Protein AF-A0A2T7KVA7-F1 (afdb_monomer)

Solvent-accessible surface area (backbone atoms only — not comparable to full-atom values): 9004 Å² total; per-residue (Å²): 133,84,82,47,71,67,62,47,52,51,51,52,47,61,56,34,68,93,56,46,42,35,33,40,52,39,68,45,81,45,95,60,53,64,63,38,48,49,42,47,51,67,65,51,80,27,93,87,67,67,83,56,50,53,76,62,74,80,45,69,51,66,81,73,37,93,58,34,83,56,56,93,68,59,63,70,63,55,59,75,44,59,76,92,73,58,70,69,44,50,52,34,43,56,52,56,57,71,45,81,95,64,94,53,91,66,42,79,64,87,82,50,90,80,70,86,74,51,58,90,44,83,50,47,66,38,49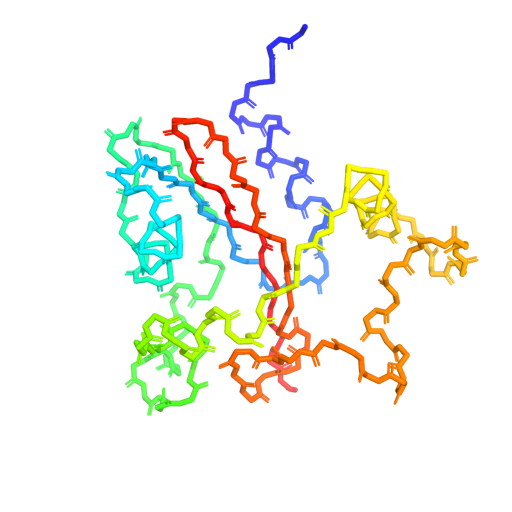,69,50,77,50,76,60,91,58,32,37,36,39,43,33,35,42,37,85,131

Structure (mmCIF, N/CA/C/O backbone):
data_AF-A0A2T7KVA7-F1
#
_entry.id   AF-A0A2T7KVA7-F1
#
loop_
_atom_site.group_PDB
_atom_site.id
_atom_site.type_symbol
_atom_site.label_atom_id
_atom_site.label_alt_id
_atom_site.label_comp_id
_atom_site.label_asym_id
_atom_site.label_entity_id
_atom_site.label_seq_id
_atom_site.pdbx_PDB_ins_code
_atom_site.Cartn_x
_atom_site.Cartn_y
_atom_site.Cartn_z
_atom_site.occupancy
_atom_site.B_iso_or_equiv
_atom_site.auth_seq_id
_atom_site.auth_comp_id
_atom_site.auth_asym_id
_atom_site.auth_atom_id
_atom_site.pdbx_PDB_model_num
ATOM 1 N N . MET A 1 1 ? -11.900 12.978 18.484 1.00 41.81 1 MET A N 1
ATOM 2 C CA . MET A 1 1 ? -11.267 13.951 17.571 1.00 41.81 1 MET A CA 1
ATOM 3 C C . MET A 1 1 ? -11.320 13.351 16.181 1.00 41.81 1 MET A C 1
ATOM 5 O O . MET A 1 1 ? -10.892 12.214 16.043 1.00 41.81 1 MET A O 1
ATOM 9 N N . SER A 1 2 ? -11.920 14.029 15.202 1.00 49.94 2 SER A N 1
ATOM 10 C CA . SER A 1 2 ? -11.817 13.603 13.802 1.00 49.94 2 SER A CA 1
ATOM 11 C C . SER A 1 2 ? -10.491 14.114 13.259 1.00 49.94 2 SER A C 1
ATOM 13 O O . SER A 1 2 ? -10.251 15.318 13.300 1.00 49.94 2 SER A O 1
ATOM 15 N N . VAL A 1 3 ? -9.635 13.214 12.793 1.00 61.88 3 VAL A N 1
ATOM 16 C CA . VAL A 1 3 ? -8.451 13.595 12.023 1.00 61.88 3 VAL A CA 1
ATOM 17 C C . VAL A 1 3 ? -8.947 14.032 10.643 1.00 61.88 3 VAL A C 1
ATOM 19 O O . VAL A 1 3 ? -9.667 13.274 9.994 1.00 61.88 3 VAL A O 1
ATOM 22 N N . ASP A 1 4 ? -8.654 15.264 10.229 1.00 73.94 4 ASP A N 1
ATOM 23 C CA . ASP A 1 4 ? -8.922 15.714 8.861 1.00 73.94 4 ASP A CA 1
ATOM 24 C C . ASP A 1 4 ? -7.795 15.272 7.915 1.00 73.94 4 ASP A C 1
ATOM 26 O O . ASP A 1 4 ? -6.683 14.974 8.352 1.00 73.94 4 ASP A O 1
ATOM 30 N N . GLN A 1 5 ? -8.082 15.232 6.613 1.00 65.38 5 GLN A N 1
ATOM 31 C CA . GLN A 1 5 ? -7.147 14.747 5.594 1.00 65.38 5 GLN A CA 1
ATOM 32 C C . GLN A 1 5 ? -5.799 15.483 5.619 1.00 65.38 5 GLN A C 1
ATOM 34 O O . GLN A 1 5 ? -4.761 14.846 5.485 1.00 65.38 5 GLN A O 1
ATOM 39 N N . THR A 1 6 ? -5.795 16.798 5.852 1.00 71.19 6 THR A N 1
ATOM 40 C CA . THR A 1 6 ? -4.555 17.590 5.871 1.00 71.19 6 THR A CA 1
ATOM 41 C C . THR A 1 6 ? -3.690 17.209 7.066 1.00 71.19 6 THR A C 1
ATOM 43 O O . THR A 1 6 ? -2.487 17.005 6.923 1.00 71.19 6 THR A O 1
ATOM 46 N N . SER A 1 7 ? -4.306 17.082 8.245 1.00 68.69 7 SER A N 1
ATOM 47 C CA . SER A 1 7 ? -3.609 16.657 9.465 1.00 68.69 7 SER A CA 1
ATOM 48 C C . SER A 1 7 ? -3.077 15.226 9.352 1.00 68.69 7 SER A C 1
ATOM 50 O O . SER A 1 7 ? -1.987 14.933 9.839 1.00 68.69 7 SER A O 1
ATOM 52 N N . TRP A 1 8 ? -3.824 14.343 8.687 1.00 69.88 8 TRP A N 1
ATOM 53 C CA . TRP A 1 8 ? -3.401 12.975 8.402 1.00 69.88 8 TRP A CA 1
ATOM 54 C C . TRP A 1 8 ? -2.205 12.923 7.446 1.00 69.88 8 TRP A C 1
ATOM 56 O O . TRP A 1 8 ? -1.185 12.330 7.782 1.00 69.88 8 TRP A O 1
ATOM 66 N N . GLU A 1 9 ? -2.295 13.587 6.292 1.00 68.00 9 GLU A N 1
ATOM 67 C CA . GLU A 1 9 ? -1.207 13.639 5.308 1.00 68.00 9 GLU A CA 1
ATOM 68 C C . GLU A 1 9 ? 0.060 14.265 5.900 1.00 68.00 9 GLU A C 1
ATOM 70 O O . GLU A 1 9 ? 1.160 13.784 5.645 1.00 68.00 9 GLU A O 1
ATOM 75 N N . ALA A 1 10 ? -0.075 15.311 6.723 1.00 70.19 10 ALA A N 1
ATOM 76 C CA . ALA A 1 10 ? 1.058 15.921 7.414 1.00 70.19 10 ALA A CA 1
ATOM 77 C C . ALA A 1 10 ? 1.718 14.952 8.408 1.00 70.19 10 ALA A C 1
ATOM 79 O O . ALA A 1 10 ? 2.944 14.879 8.458 1.00 70.19 10 ALA A O 1
ATOM 80 N N . ALA A 1 11 ? 0.925 14.183 9.160 1.00 70.06 11 ALA A N 1
ATOM 81 C CA . ALA A 1 11 ? 1.444 13.179 10.084 1.00 70.06 11 ALA A CA 1
ATOM 82 C C . ALA A 1 11 ? 2.147 12.027 9.349 1.00 70.06 11 ALA A C 1
ATOM 84 O O . ALA A 1 11 ? 3.222 11.609 9.768 1.00 70.06 11 ALA A O 1
ATOM 85 N N . VAL A 1 12 ? 1.579 11.548 8.235 1.00 67.62 12 VAL A N 1
ATOM 86 C CA . VAL A 1 12 ? 2.222 10.525 7.398 1.00 67.62 12 VAL A CA 1
ATOM 87 C C . VAL A 1 12 ? 3.512 11.074 6.794 1.00 67.62 12 VAL A C 1
ATOM 89 O O . VAL A 1 12 ? 4.543 10.431 6.910 1.00 67.62 12 VAL A O 1
ATOM 92 N N . ARG A 1 13 ? 3.521 12.284 6.229 1.00 67.69 13 ARG A N 1
ATOM 93 C CA . ARG A 1 13 ? 4.764 12.874 5.705 1.00 67.69 13 ARG A CA 1
ATOM 94 C C . ARG A 1 13 ? 5.836 13.034 6.775 1.00 67.69 13 ARG A C 1
ATOM 96 O O . ARG A 1 13 ? 6.987 12.743 6.498 1.00 67.69 13 ARG A O 1
ATOM 103 N N . HIS A 1 14 ? 5.464 13.443 7.984 1.00 68.69 14 HIS A N 1
ATOM 104 C CA . HIS A 1 14 ? 6.415 13.558 9.086 1.00 68.69 14 HIS A CA 1
ATOM 105 C C . HIS A 1 14 ? 6.966 12.190 9.527 1.00 68.69 14 HIS A C 1
ATOM 107 O O . HIS A 1 14 ? 8.156 12.053 9.773 1.00 68.69 14 HIS A O 1
ATOM 113 N N . LEU A 1 15 ? 6.130 11.147 9.536 1.00 66.31 15 LEU A N 1
ATOM 114 C CA . LEU A 1 15 ? 6.554 9.770 9.821 1.00 66.31 15 LEU A CA 1
ATOM 115 C C . LEU A 1 15 ? 7.533 9.206 8.764 1.00 66.31 15 LEU A C 1
ATOM 117 O O . LEU A 1 15 ? 8.238 8.229 9.020 1.00 66.31 15 LEU A O 1
ATOM 121 N N . TYR A 1 16 ? 7.564 9.791 7.566 1.00 62.75 16 TYR A N 1
ATOM 122 C CA . TYR A 1 16 ? 8.366 9.346 6.425 1.00 62.75 16 TYR A CA 1
ATOM 123 C C . TYR A 1 16 ? 9.271 10.471 5.873 1.00 62.75 16 TYR A C 1
ATOM 125 O O . TYR A 1 16 ? 9.613 10.439 4.697 1.00 62.75 16 TYR A O 1
ATOM 133 N N . GLU A 1 17 ? 9.660 11.455 6.695 1.00 60.91 17 GLU A N 1
ATOM 134 C CA . GLU A 1 17 ? 10.304 12.710 6.249 1.00 60.91 17 GLU A CA 1
ATOM 135 C C . GLU A 1 17 ? 11.622 12.501 5.470 1.00 60.91 17 GLU A C 1
ATOM 137 O O . GLU A 1 17 ? 11.896 13.249 4.534 1.00 60.91 17 GLU A O 1
ATOM 142 N N . ASP A 1 18 ? 12.370 11.435 5.780 1.00 60.00 18 ASP A N 1
ATOM 143 C CA . ASP A 1 18 ? 13.627 11.045 5.112 1.00 60.00 18 ASP A CA 1
ATOM 144 C C . ASP A 1 18 ? 13.485 9.808 4.192 1.00 60.00 18 ASP A C 1
ATOM 146 O O . ASP A 1 18 ? 14.472 9.182 3.806 1.00 60.00 18 ASP A O 1
ATOM 150 N N . ALA A 1 19 ? 12.251 9.422 3.858 1.00 66.50 19 ALA A N 1
ATOM 151 C CA . ALA A 1 19 ? 11.913 8.196 3.138 1.00 66.50 19 ALA A CA 1
ATOM 152 C C . ALA A 1 19 ? 11.250 8.484 1.773 1.00 66.50 19 ALA A C 1
ATOM 154 O O . ALA A 1 19 ? 10.902 9.620 1.461 1.00 66.50 19 ALA A O 1
ATOM 155 N N . TYR A 1 20 ? 11.044 7.446 0.955 1.00 71.94 20 TYR A N 1
ATOM 156 C CA . TYR A 1 20 ? 10.241 7.504 -0.278 1.00 71.94 20 TYR A CA 1
ATOM 157 C C . TYR A 1 20 ? 8.892 6.813 -0.010 1.00 71.94 20 TYR A C 1
ATOM 159 O O . TYR A 1 20 ? 8.730 5.617 -0.285 1.00 71.94 20 TYR A O 1
ATOM 167 N N . PRO A 1 21 ? 7.921 7.517 0.601 1.00 78.88 21 PRO A N 1
ATOM 168 C CA . PRO A 1 21 ? 6.686 6.898 1.038 1.00 78.88 21 PRO A CA 1
ATOM 169 C C . PRO A 1 21 ? 5.773 6.536 -0.130 1.00 78.88 21 PRO A C 1
ATOM 171 O O . PRO A 1 21 ? 5.570 7.291 -1.087 1.00 78.88 21 PRO A O 1
ATOM 174 N N . TYR A 1 22 ? 5.135 5.388 0.038 1.00 85.06 22 TYR A N 1
ATOM 175 C CA . TYR A 1 22 ? 3.903 5.039 -0.636 1.00 85.06 22 TYR A CA 1
ATOM 176 C C . TYR A 1 22 ? 2.832 4.753 0.412 1.00 85.06 22 TYR A C 1
ATOM 178 O O . TYR A 1 22 ? 2.960 3.800 1.189 1.00 85.06 22 TYR A O 1
ATOM 186 N N . ASP A 1 23 ? 1.759 5.541 0.416 1.00 86.06 23 ASP A N 1
ATOM 187 C CA . ASP A 1 23 ? 0.549 5.203 1.150 1.00 86.06 23 ASP A CA 1
ATOM 188 C C . ASP A 1 23 ? -0.674 5.172 0.246 1.00 86.06 23 ASP A C 1
ATOM 190 O O . ASP A 1 23 ? -0.860 5.961 -0.679 1.00 86.06 23 ASP A O 1
ATOM 194 N N . ALA A 1 24 ? -1.527 4.197 0.520 1.00 89.25 24 ALA A N 1
ATOM 195 C CA . ALA A 1 24 ? -2.767 4.028 -0.201 1.00 89.25 24 ALA A CA 1
ATOM 196 C C . ALA A 1 24 ? -3.816 3.406 0.700 1.00 89.25 24 ALA A C 1
ATOM 198 O O . ALA A 1 24 ? -3.529 2.585 1.574 1.00 89.25 24 ALA A O 1
ATOM 199 N N . THR A 1 25 ? -5.061 3.778 0.443 1.00 89.50 25 THR A N 1
ATOM 200 C CA . THR A 1 25 ? -6.221 3.197 1.107 1.00 89.50 25 THR A CA 1
ATOM 201 C C . THR A 1 25 ? -7.212 2.701 0.070 1.00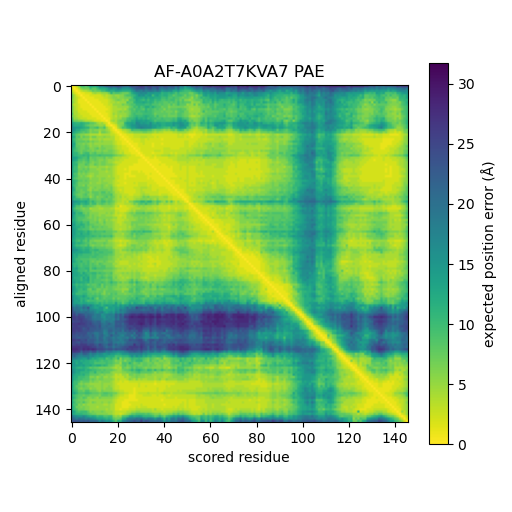 89.50 25 THR A C 1
ATOM 203 O O . THR A 1 25 ? -7.203 3.118 -1.090 1.00 89.50 25 THR A O 1
ATOM 206 N N . GLY A 1 26 ? -8.031 1.737 0.471 1.00 88.81 26 GLY A N 1
ATOM 207 C CA . GLY A 1 26 ? -9.044 1.178 -0.400 1.00 88.81 26 GLY A CA 1
ATOM 208 C C . GLY A 1 26 ? -10.084 0.364 0.362 1.00 88.81 26 GLY A C 1
ATOM 209 O O . GLY A 1 26 ? -9.891 0.002 1.526 1.00 88.81 26 GLY A O 1
ATOM 210 N N . PRO A 1 27 ? -11.218 0.063 -0.286 1.00 90.94 27 PRO A N 1
ATOM 211 C CA . PRO A 1 27 ? -12.275 -0.726 0.322 1.00 90.94 27 PRO A CA 1
ATOM 212 C C . PRO A 1 27 ? -11.836 -2.182 0.487 1.00 90.94 27 PRO A C 1
ATOM 214 O O . PRO A 1 27 ? -11.290 -2.783 -0.439 1.00 90.94 27 PRO A O 1
ATOM 217 N N . ARG A 1 28 ? -12.183 -2.788 1.623 1.00 90.69 28 ARG A N 1
ATOM 218 C CA . ARG A 1 28 ? -12.097 -4.236 1.805 1.00 90.69 28 ARG A CA 1
ATOM 219 C C . ARG A 1 28 ? -13.283 -4.891 1.109 1.00 90.69 28 ARG A C 1
ATOM 221 O O . ARG A 1 28 ? -14.427 -4.761 1.545 1.00 90.69 28 ARG A O 1
ATOM 228 N N . ARG A 1 29 ? -13.017 -5.580 0.003 1.00 90.12 29 ARG A N 1
ATOM 229 C CA . ARG A 1 29 ? -14.038 -6.264 -0.804 1.00 90.12 29 ARG A CA 1
ATOM 230 C C . ARG A 1 29 ? -13.959 -7.775 -0.670 1.00 90.12 29 ARG A C 1
ATOM 232 O O . ARG A 1 29 ? -14.918 -8.464 -1.016 1.00 90.12 29 ARG A O 1
ATOM 239 N N . HIS A 1 30 ? -12.842 -8.294 -0.170 1.00 87.12 30 HIS A N 1
ATOM 240 C CA . HIS A 1 30 ? -12.587 -9.720 -0.126 1.00 87.12 30 HIS A CA 1
ATOM 241 C C . HIS A 1 30 ? -12.465 -10.221 1.317 1.00 87.12 30 HIS A C 1
ATOM 243 O O . HIS A 1 30 ? -11.883 -9.586 2.198 1.00 87.12 30 HIS A O 1
ATOM 249 N N . GLY A 1 31 ? -12.979 -11.433 1.561 1.00 82.81 31 GLY A N 1
ATOM 250 C CA . GLY A 1 31 ? -12.723 -12.136 2.823 1.00 82.81 31 GLY A CA 1
ATOM 251 C C . GLY A 1 31 ? -11.223 -12.373 3.034 1.00 82.81 31 GLY A C 1
ATOM 252 O O . GLY A 1 31 ? -10.717 -12.208 4.143 1.00 82.81 31 GLY A O 1
ATOM 253 N N . ASN A 1 32 ? -10.508 -12.674 1.943 1.00 87.62 32 ASN A N 1
ATOM 254 C CA . ASN A 1 32 ? -9.050 -12.678 1.889 1.00 87.62 32 ASN A CA 1
ATOM 255 C C . ASN A 1 32 ? -8.522 -11.278 1.533 1.00 87.62 32 ASN A C 1
ATOM 257 O O . ASN A 1 32 ? -8.404 -10.942 0.355 1.00 87.62 32 ASN A O 1
ATOM 261 N N . TRP A 1 33 ? -8.165 -10.503 2.556 1.00 87.19 33 TRP A N 1
ATOM 262 C CA . TRP A 1 33 ? -7.693 -9.118 2.437 1.00 87.19 33 TRP A CA 1
ATOM 263 C C . TRP A 1 33 ? -6.423 -8.953 1.586 1.00 87.19 33 TRP A C 1
ATOM 265 O O . TRP A 1 33 ? -6.171 -7.866 1.077 1.00 87.19 33 TRP A O 1
ATOM 275 N N . VAL A 1 34 ? -5.643 -10.018 1.358 1.00 87.06 34 VAL A N 1
ATOM 276 C CA . VAL A 1 34 ? -4.474 -9.966 0.458 1.00 87.06 34 VAL A CA 1
ATOM 277 C C . VAL A 1 34 ? -4.887 -9.574 -0.966 1.00 87.06 34 VAL A C 1
ATOM 279 O O . VAL A 1 34 ? -4.126 -8.919 -1.671 1.00 87.06 34 VAL A O 1
ATOM 282 N N . LEU A 1 35 ? -6.104 -9.926 -1.394 1.00 88.00 35 LEU A N 1
ATOM 283 C CA . LEU A 1 35 ? -6.631 -9.508 -2.696 1.00 88.00 35 LEU A CA 1
ATOM 284 C C . LEU A 1 35 ? -6.921 -8.003 -2.750 1.00 88.00 35 LEU A C 1
ATOM 286 O O . LEU A 1 35 ? -6.768 -7.395 -3.806 1.00 88.00 35 LEU A O 1
ATOM 290 N N . ASP A 1 36 ? -7.302 -7.401 -1.623 1.00 89.31 36 ASP A N 1
ATOM 291 C CA . ASP A 1 36 ? -7.512 -5.956 -1.524 1.00 89.31 36 ASP A CA 1
ATOM 292 C C . ASP A 1 36 ? -6.167 -5.206 -1.509 1.00 89.31 36 ASP A C 1
ATOM 294 O O . ASP A 1 36 ? -6.033 -4.167 -2.151 1.00 89.31 36 ASP A O 1
ATOM 298 N N . VAL A 1 37 ? -5.129 -5.781 -0.889 1.00 88.25 37 VAL A N 1
ATOM 299 C CA . VAL A 1 37 ? -3.749 -5.259 -0.955 1.00 88.25 37 VAL A CA 1
ATOM 300 C C . VAL A 1 37 ? -3.222 -5.243 -2.383 1.00 88.25 37 VAL A C 1
ATOM 302 O O . VAL A 1 37 ? -2.552 -4.291 -2.766 1.00 88.25 37 VAL A O 1
ATOM 305 N N . LEU A 1 38 ? -3.549 -6.251 -3.201 1.00 89.81 38 LEU A N 1
ATOM 306 C CA . LEU A 1 38 ? -3.130 -6.258 -4.604 1.00 89.81 38 LEU A CA 1
ATOM 307 C C . LEU A 1 38 ? -3.662 -5.042 -5.371 1.00 89.81 38 LEU A C 1
ATOM 309 O O . LEU A 1 38 ? -2.946 -4.497 -6.211 1.00 89.81 38 LEU A O 1
ATOM 313 N N . ALA A 1 39 ? -4.875 -4.579 -5.055 1.00 90.38 39 ALA A N 1
ATOM 314 C CA . ALA A 1 39 ? -5.418 -3.356 -5.636 1.00 90.38 39 ALA A CA 1
ATOM 315 C C . ALA A 1 39 ? -4.619 -2.114 -5.207 1.00 90.38 39 ALA A C 1
ATOM 317 O O . ALA A 1 39 ? -4.368 -1.248 -6.046 1.00 90.38 39 ALA A O 1
ATOM 318 N N . LEU A 1 40 ? -4.165 -2.060 -3.947 1.00 89.25 40 LEU A N 1
ATOM 319 C CA . LEU A 1 40 ? -3.273 -0.999 -3.470 1.00 89.25 40 LEU A CA 1
ATOM 320 C C . LEU A 1 40 ? -1.921 -1.060 -4.183 1.00 89.25 40 LEU A C 1
ATOM 322 O O . LEU A 1 40 ? -1.517 -0.081 -4.783 1.00 89.25 40 LEU A O 1
ATOM 326 N N . THR A 1 41 ? -1.263 -2.219 -4.261 1.00 88.69 41 THR A N 1
ATOM 327 C CA . THR A 1 41 ? 0.023 -2.349 -4.980 1.00 88.69 41 THR A CA 1
ATOM 328 C C . THR A 1 41 ? -0.093 -2.016 -6.477 1.00 88.69 41 THR A C 1
ATOM 330 O O . THR A 1 41 ? 0.831 -1.473 -7.079 1.00 88.69 41 THR A O 1
ATOM 333 N N . ALA A 1 42 ? -1.266 -2.249 -7.076 1.00 88.94 42 ALA A N 1
ATOM 334 C CA . ALA A 1 42 ? -1.587 -1.834 -8.441 1.00 88.94 42 ALA A CA 1
ATOM 335 C C . ALA A 1 42 ? -1.915 -0.332 -8.571 1.00 88.94 42 ALA A C 1
ATOM 337 O O . ALA A 1 42 ? -2.221 0.129 -9.672 1.00 88.94 42 ALA A O 1
ATOM 338 N N . ARG A 1 43 ? -1.855 0.425 -7.468 1.00 87.94 43 ARG A N 1
ATOM 339 C CA . ARG A 1 43 ? -2.172 1.854 -7.362 1.00 87.94 43 ARG A CA 1
ATOM 340 C C . ARG A 1 43 ? -3.574 2.180 -7.880 1.00 87.94 43 ARG A C 1
ATOM 342 O O . ARG A 1 43 ? -3.787 3.184 -8.559 1.00 87.94 43 ARG A O 1
ATOM 349 N N . ALA A 1 44 ? -4.537 1.305 -7.589 1.00 88.94 44 ALA A N 1
ATOM 350 C CA . ALA A 1 44 ? -5.932 1.567 -7.906 1.00 88.94 44 ALA A CA 1
ATOM 351 C C . ALA A 1 44 ? -6.433 2.779 -7.094 1.00 88.94 44 ALA A C 1
ATOM 353 O O . ALA A 1 44 ? -6.154 2.857 -5.898 1.00 88.94 44 ALA A O 1
ATOM 354 N N . PRO A 1 45 ? -7.181 3.712 -7.707 1.00 86.88 45 PRO A N 1
ATOM 355 C CA . PRO A 1 45 ? -7.686 4.879 -6.994 1.00 86.88 45 PRO A CA 1
ATOM 356 C C . PRO A 1 45 ? -8.705 4.473 -5.923 1.00 86.88 45 PRO A C 1
ATOM 358 O O . PRO A 1 45 ? -9.565 3.618 -6.167 1.00 86.88 45 PRO A O 1
ATOM 361 N N . ASP A 1 46 ? -8.658 5.129 -4.759 1.00 86.12 46 ASP A N 1
ATOM 362 C CA . ASP A 1 46 ? -9.695 4.959 -3.742 1.00 86.12 46 ASP A CA 1
ATOM 363 C C . ASP A 1 46 ? -11.022 5.546 -4.273 1.00 86.12 46 ASP A C 1
ATOM 365 O O . ASP A 1 46 ? -11.071 6.724 -4.644 1.00 86.12 46 ASP A O 1
ATOM 369 N N . PRO A 1 47 ? -12.130 4.777 -4.305 1.00 85.94 47 PRO A N 1
ATOM 370 C CA . PRO A 1 47 ? -13.428 5.256 -4.789 1.00 85.94 47 PRO A CA 1
ATOM 371 C C . PRO A 1 47 ? -14.014 6.431 -3.989 1.00 85.94 47 PRO A C 1
ATOM 373 O O . PRO A 1 47 ? -14.959 7.068 -4.450 1.00 85.94 47 PRO A O 1
ATOM 376 N N . ARG A 1 48 ? -13.490 6.715 -2.794 1.00 81.19 48 ARG A N 1
ATOM 377 C CA . ARG A 1 48 ? -13.878 7.845 -1.938 1.00 81.19 48 ARG A CA 1
ATOM 378 C C . ARG A 1 48 ? -13.059 9.105 -2.218 1.00 81.19 48 ARG A C 1
ATOM 380 O O . ARG A 1 48 ? -13.361 10.142 -1.640 1.00 81.19 48 ARG A O 1
ATOM 387 N N . GLY A 1 49 ? -12.038 9.018 -3.072 1.00 81.25 49 GLY A N 1
ATOM 388 C CA . GLY A 1 49 ? -11.179 10.144 -3.435 1.00 81.25 49 GLY A CA 1
ATOM 389 C C . GLY A 1 49 ? -10.105 10.482 -2.403 1.00 81.25 49 GLY A C 1
ATOM 390 O O . GLY A 1 49 ? -9.647 11.618 -2.377 1.00 81.25 49 GLY A O 1
ATOM 391 N N . TRP A 1 50 ? -9.714 9.529 -1.550 1.00 80.06 50 TRP A N 1
ATOM 392 C CA . TRP A 1 50 ? -8.577 9.720 -0.647 1.00 80.06 50 TRP A CA 1
ATOM 393 C C . TRP A 1 50 ? -7.287 9.775 -1.468 1.00 80.06 50 TRP A C 1
ATOM 395 O O . TRP A 1 50 ? -6.969 8.837 -2.202 1.00 80.06 50 TRP A O 1
ATOM 405 N N . THR A 1 51 ? -6.569 10.888 -1.356 1.00 70.88 51 THR A N 1
ATOM 406 C CA . THR A 1 51 ? -5.302 11.115 -2.052 1.00 70.88 51 THR A CA 1
ATOM 407 C C . THR A 1 51 ? -4.183 10.531 -1.195 1.00 70.88 51 THR A C 1
ATOM 409 O O . THR A 1 51 ? -3.738 11.172 -0.253 1.00 70.88 51 THR A O 1
ATOM 412 N N . GLY A 1 52 ? -3.780 9.291 -1.470 1.00 79.06 52 GLY A N 1
ATOM 413 C CA . GLY A 1 52 ? -2.554 8.730 -0.890 1.00 79.06 52 GLY A CA 1
ATOM 414 C C . GLY A 1 52 ? -1.295 9.423 -1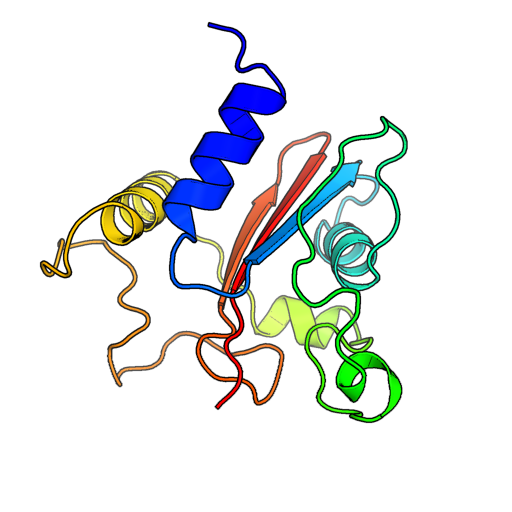.429 1.00 79.06 52 GLY A C 1
ATOM 415 O O . GLY A 1 52 ? -1.370 10.197 -2.391 1.00 79.06 52 GLY A O 1
ATOM 416 N N . LEU A 1 53 ? -0.138 9.142 -0.837 1.00 83.44 53 LEU A N 1
ATOM 417 C CA . LEU A 1 53 ? 1.182 9.569 -1.299 1.00 83.44 53 LEU A CA 1
ATOM 418 C C . LEU A 1 53 ? 1.798 8.481 -2.183 1.00 83.44 53 LEU A C 1
ATOM 420 O O . LEU A 1 53 ? 1.753 7.287 -1.894 1.00 83.44 53 LEU A O 1
ATOM 424 N N . ASP A 1 54 ? 2.398 8.915 -3.283 1.00 85.44 54 ASP A N 1
ATOM 425 C CA . ASP A 1 54 ? 3.216 8.086 -4.166 1.00 85.44 54 ASP A CA 1
ATOM 426 C C . ASP A 1 54 ? 4.316 8.998 -4.705 1.00 85.44 54 ASP A C 1
ATOM 428 O O . ASP A 1 54 ? 4.230 9.518 -5.822 1.00 85.44 54 ASP A O 1
ATOM 432 N N . ASP A 1 55 ? 5.326 9.266 -3.878 1.00 81.31 55 ASP A N 1
ATOM 433 C CA . ASP A 1 55 ? 6.408 10.196 -4.235 1.00 81.31 55 ASP A CA 1
ATOM 434 C C . ASP A 1 55 ? 7.225 9.675 -5.428 1.00 81.31 55 ASP A C 1
ATOM 436 O O . ASP A 1 55 ? 7.773 10.442 -6.225 1.00 81.31 55 ASP A O 1
ATOM 440 N N . ALA A 1 56 ? 7.196 8.359 -5.638 1.00 78.06 56 ALA A N 1
ATOM 441 C CA . ALA A 1 56 ? 7.827 7.689 -6.758 1.00 78.06 56 ALA A CA 1
ATOM 442 C C . ALA A 1 56 ? 6.925 7.593 -8.010 1.00 78.06 56 ALA A C 1
ATOM 444 O O . ALA A 1 56 ? 7.319 7.001 -9.017 1.00 78.06 56 ALA A O 1
ATOM 445 N N . ALA A 1 57 ? 5.736 8.217 -8.014 1.00 82.12 57 ALA A N 1
ATOM 446 C CA . ALA A 1 57 ? 4.770 8.110 -9.113 1.00 82.12 57 ALA A CA 1
ATOM 447 C C . ALA A 1 57 ? 5.341 8.504 -10.485 1.00 82.12 57 ALA A C 1
ATOM 449 O O . ALA A 1 57 ? 4.891 7.976 -11.503 1.00 82.12 57 ALA A O 1
ATOM 450 N N . ARG A 1 58 ? 6.310 9.432 -10.509 1.00 82.44 58 ARG A N 1
ATOM 451 C CA . ARG A 1 58 ? 6.972 9.947 -11.721 1.00 82.44 58 ARG A CA 1
ATOM 452 C C . ARG A 1 58 ? 8.351 9.334 -11.985 1.00 82.44 58 ARG A C 1
ATOM 454 O O . ARG A 1 58 ? 9.025 9.783 -12.911 1.00 82.44 58 ARG A O 1
ATOM 461 N N . ASN A 1 59 ? 8.791 8.362 -11.185 1.00 82.75 59 ASN A N 1
ATOM 462 C CA . ASN A 1 59 ? 10.096 7.738 -11.371 1.00 82.75 59 ASN A CA 1
ATOM 463 C C . ASN A 1 59 ? 10.085 6.900 -12.672 1.00 82.75 59 ASN A C 1
ATOM 465 O O . ASN A 1 59 ? 9.243 6.009 -12.810 1.00 82.75 59 ASN A O 1
ATOM 469 N N . PRO A 1 60 ? 10.987 7.160 -13.639 1.00 82.00 60 PRO A N 1
ATOM 470 C CA . PRO A 1 60 ? 11.019 6.440 -14.913 1.00 82.00 60 PRO A CA 1
ATOM 471 C C . PRO A 1 60 ? 11.349 4.946 -14.768 1.00 82.00 60 PRO A C 1
ATOM 473 O O . PRO A 1 60 ? 10.960 4.150 -15.626 1.00 82.00 60 PRO A O 1
ATOM 476 N N . GLU A 1 61 ? 12.016 4.533 -13.685 1.00 82.94 61 GLU A N 1
ATOM 477 C CA . GLU A 1 61 ? 12.291 3.117 -13.416 1.00 82.94 61 GLU A CA 1
ATOM 478 C C . GLU A 1 61 ? 11.016 2.300 -13.224 1.00 82.94 61 GLU A C 1
ATOM 480 O O . GLU A 1 61 ? 11.019 1.096 -13.473 1.00 82.94 61 GLU A O 1
ATOM 485 N N . ARG A 1 62 ? 9.903 2.954 -12.880 1.00 81.44 62 ARG A N 1
ATOM 486 C CA . ARG A 1 62 ? 8.600 2.311 -12.724 1.00 81.44 62 ARG A CA 1
ATOM 487 C C . ARG A 1 62 ? 8.150 1.535 -13.955 1.00 81.44 62 ARG A C 1
ATOM 489 O O . ARG A 1 62 ? 7.534 0.482 -13.821 1.00 81.44 62 ARG A O 1
ATOM 496 N N . GLU A 1 63 ? 8.426 2.064 -15.142 1.00 80.75 63 GLU A N 1
ATOM 497 C CA . GLU A 1 63 ? 8.077 1.411 -16.406 1.00 80.75 63 GLU A CA 1
ATOM 498 C C . GLU A 1 63 ? 9.230 0.557 -16.946 1.00 80.75 63 GLU A C 1
ATOM 500 O O . GLU A 1 63 ? 8.999 -0.441 -17.629 1.00 80.75 63 GLU A O 1
ATOM 505 N N . ALA A 1 64 ? 10.471 0.944 -16.645 1.00 82.88 64 ALA A N 1
ATOM 506 C CA . ALA A 1 64 ? 11.664 0.329 -17.217 1.00 82.88 64 ALA A CA 1
ATOM 507 C C . ALA A 1 64 ? 12.167 -0.903 -16.442 1.00 82.88 64 ALA A C 1
ATOM 509 O O . ALA A 1 64 ? 12.807 -1.774 -17.035 1.00 82.88 64 ALA A O 1
ATOM 510 N N . SER A 1 65 ? 11.904 -0.983 -15.135 1.00 82.06 65 SER A N 1
ATOM 511 C CA . SER A 1 65 ? 12.472 -1.997 -14.249 1.00 82.06 65 SER A CA 1
ATOM 512 C C . SER A 1 65 ? 11.446 -3.082 -13.894 1.00 82.06 65 SER A C 1
ATOM 514 O O . SER A 1 65 ? 10.444 -2.804 -13.234 1.00 82.06 65 SER A O 1
ATOM 516 N N . PRO A 1 66 ? 11.691 -4.359 -14.249 1.00 80.19 66 PRO A N 1
ATOM 517 C CA . PRO A 1 66 ? 10.817 -5.470 -13.866 1.00 80.19 66 PRO A CA 1
ATOM 518 C C . PRO A 1 66 ? 10.899 -5.806 -12.369 1.00 80.19 66 PRO A C 1
ATOM 520 O O . PRO A 1 66 ? 10.164 -6.671 -11.894 1.00 80.19 66 PRO A O 1
ATOM 523 N N . THR A 1 67 ? 11.806 -5.159 -11.635 1.00 80.69 67 THR A N 1
ATOM 524 C CA . THR A 1 67 ? 11.988 -5.314 -10.190 1.00 80.69 67 THR A CA 1
ATOM 525 C C . THR A 1 67 ? 11.538 -4.083 -9.411 1.00 80.69 67 THR A C 1
ATOM 527 O O . THR A 1 67 ? 11.779 -4.028 -8.206 1.00 80.69 67 THR A O 1
ATOM 530 N N . TYR A 1 68 ? 10.915 -3.106 -10.079 1.00 82.31 68 TYR A N 1
ATOM 531 C CA . TYR A 1 68 ? 10.408 -1.901 -9.437 1.00 82.31 68 TYR A CA 1
ATOM 532 C C . TYR A 1 68 ? 9.388 -2.236 -8.331 1.00 82.31 68 TYR A C 1
ATOM 534 O O . TYR A 1 68 ? 8.650 -3.224 -8.461 1.00 82.31 68 TYR A O 1
ATOM 542 N N . PRO A 1 69 ? 9.293 -1.439 -7.252 1.00 83.06 69 PRO A N 1
ATOM 543 C CA . PRO A 1 69 ? 8.350 -1.704 -6.178 1.00 83.06 69 PRO A CA 1
ATOM 544 C C . PRO A 1 69 ? 6.905 -1.818 -6.680 1.00 83.06 69 PRO A C 1
ATOM 546 O O . PRO A 1 69 ? 6.406 -1.011 -7.478 1.00 83.06 69 PRO A O 1
ATOM 549 N N . PHE A 1 70 ? 6.228 -2.854 -6.178 1.00 83.06 70 PHE A N 1
ATOM 550 C CA . PHE A 1 70 ? 4.834 -3.197 -6.479 1.00 83.06 70 PHE A CA 1
ATOM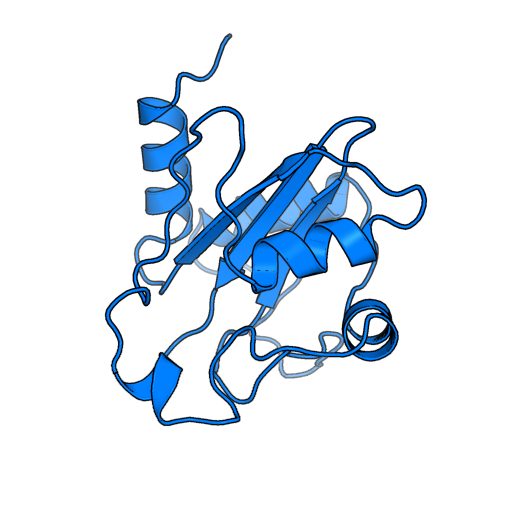 551 C C . PHE A 1 70 ? 4.551 -3.679 -7.908 1.00 83.06 70 PHE A C 1
ATOM 553 O O . PHE A 1 70 ? 3.413 -3.599 -8.378 1.00 83.06 70 PHE A O 1
ATOM 560 N N . VAL A 1 71 ? 5.548 -4.238 -8.598 1.00 83.19 71 VAL A N 1
ATOM 561 C CA . VAL A 1 71 ? 5.286 -5.066 -9.786 1.00 83.19 71 VAL A CA 1
ATOM 562 C C . VAL A 1 71 ? 4.278 -6.170 -9.437 1.00 83.19 71 VAL A C 1
ATOM 564 O O . VAL A 1 71 ? 4.242 -6.697 -8.325 1.00 83.19 71 VAL A O 1
ATOM 567 N N . ALA A 1 72 ? 3.406 -6.503 -10.391 1.00 82.00 72 ALA A N 1
ATOM 568 C CA . ALA A 1 72 ? 2.322 -7.446 -10.163 1.00 82.00 72 ALA A CA 1
ATOM 569 C C . ALA A 1 72 ? 2.852 -8.817 -9.706 1.00 82.00 72 ALA A C 1
ATOM 571 O O . ALA A 1 72 ? 3.570 -9.510 -10.431 1.00 82.00 72 ALA A O 1
ATOM 572 N N . HIS A 1 73 ? 2.427 -9.236 -8.516 1.00 81.94 73 HIS A N 1
ATOM 573 C CA . HIS A 1 73 ? 2.767 -10.527 -7.935 1.00 81.94 73 HIS A CA 1
ATOM 574 C C . HIS A 1 73 ? 1.512 -11.365 -7.670 1.00 81.94 73 HIS A C 1
ATOM 576 O O . HIS A 1 73 ? 0.447 -10.820 -7.369 1.00 81.94 73 HIS A O 1
ATOM 582 N N . PRO A 1 74 ? 1.602 -12.707 -7.736 1.00 85.31 74 PRO A N 1
ATOM 583 C CA . PRO A 1 74 ? 0.477 -13.554 -7.366 1.00 85.31 74 PRO A CA 1
ATOM 584 C C . PRO A 1 74 ? 0.158 -13.396 -5.865 1.00 85.31 74 PRO A C 1
ATOM 586 O O . PRO A 1 74 ? 1.079 -13.217 -5.066 1.00 85.31 74 PRO A O 1
ATOM 589 N N . PRO A 1 75 ? -1.107 -13.564 -5.430 1.00 83.69 75 PRO A N 1
ATOM 590 C CA . PRO A 1 75 ? -1.493 -13.393 -4.024 1.00 83.69 75 PRO A CA 1
ATOM 591 C C . PRO A 1 75 ? -0.646 -14.223 -3.046 1.00 83.69 75 PRO A C 1
ATOM 593 O O . PRO A 1 75 ? -0.308 -13.768 -1.958 1.00 83.69 75 PRO A O 1
ATOM 596 N N . ALA A 1 76 ? -0.252 -15.436 -3.449 1.00 83.69 76 ALA A N 1
ATOM 597 C CA . ALA A 1 76 ? 0.588 -16.318 -2.641 1.00 83.69 76 ALA A CA 1
ATOM 598 C C . ALA A 1 76 ? 2.011 -15.774 -2.414 1.00 83.69 76 ALA A C 1
ATOM 600 O O . ALA A 1 76 ? 2.629 -16.094 -1.401 1.00 83.69 76 ALA A O 1
ATOM 601 N N . TYR A 1 77 ? 2.541 -14.964 -3.337 1.00 83.62 77 TYR A N 1
ATOM 602 C CA . TYR A 1 77 ? 3.846 -14.318 -3.178 1.00 83.62 77 TYR A CA 1
ATOM 603 C C . TYR A 1 77 ? 3.798 -13.249 -2.084 1.00 83.62 77 TYR A C 1
ATOM 605 O O . TYR A 1 77 ? 4.691 -13.223 -1.237 1.00 83.62 77 TYR A O 1
ATOM 613 N N . ILE A 1 78 ? 2.735 -12.436 -2.081 1.00 80.31 78 ILE A N 1
ATOM 614 C CA . ILE A 1 78 ? 2.485 -11.397 -1.077 1.00 80.31 78 ILE A CA 1
ATOM 615 C C . ILE A 1 78 ? 2.205 -12.040 0.286 1.00 80.31 78 ILE A C 1
ATOM 617 O O . ILE A 1 78 ? 2.892 -11.753 1.259 1.00 80.31 78 ILE A O 1
ATOM 621 N N . ALA A 1 79 ? 1.273 -12.995 0.350 1.00 80.75 79 ALA A N 1
ATOM 622 C CA . ALA A 1 79 ? 0.863 -13.627 1.605 1.00 80.75 79 ALA A CA 1
ATOM 623 C C . ALA A 1 79 ? 2.020 -14.290 2.374 1.00 80.75 79 ALA A C 1
ATOM 625 O O . ALA A 1 79 ? 2.020 -14.287 3.598 1.00 80.75 79 ALA A O 1
ATOM 626 N N . ARG A 1 80 ? 3.017 -14.850 1.673 1.00 80.62 80 ARG A N 1
ATOM 627 C CA . ARG A 1 80 ? 4.190 -15.485 2.303 1.00 80.62 80 ARG A CA 1
ATOM 628 C C . ARG A 1 80 ? 5.184 -14.493 2.906 1.00 80.62 80 ARG A C 1
ATOM 630 O O . ARG A 1 80 ? 6.021 -14.912 3.697 1.00 80.62 80 ARG A O 1
ATOM 637 N N . ARG A 1 81 ? 5.124 -13.224 2.499 1.00 79.38 81 ARG A N 1
ATOM 638 C CA . ARG A 1 81 ? 6.044 -12.159 2.925 1.00 79.38 81 ARG A CA 1
ATOM 639 C C . ARG A 1 81 ? 5.444 -11.241 3.982 1.00 79.38 81 ARG A C 1
ATOM 641 O O . ARG A 1 81 ? 6.170 -10.475 4.600 1.00 79.38 81 ARG A O 1
ATOM 648 N N . LEU A 1 82 ? 4.135 -11.343 4.205 1.00 78.94 82 LEU A N 1
ATOM 649 C CA . LEU A 1 82 ? 3.432 -10.584 5.225 1.00 78.94 82 LEU A CA 1
ATOM 650 C C . LEU A 1 82 ? 3.381 -11.370 6.531 1.00 78.94 82 LEU A C 1
ATOM 652 O O . LEU A 1 82 ? 2.970 -12.530 6.566 1.00 78.94 82 LEU A O 1
ATOM 656 N N . GLN A 1 83 ? 3.765 -10.704 7.614 1.00 76.31 83 GLN A N 1
ATOM 657 C CA . GLN A 1 83 ? 3.645 -11.230 8.965 1.00 76.31 83 GLN A CA 1
ATOM 658 C C . GLN A 1 83 ? 2.538 -10.481 9.693 1.00 76.31 83 GLN A C 1
ATOM 660 O O . GLN A 1 83 ? 2.492 -9.252 9.689 1.00 76.31 83 GLN A O 1
ATOM 665 N N . LYS A 1 84 ? 1.622 -11.229 10.310 1.00 74.81 84 LYS A N 1
ATOM 666 C CA . LYS A 1 84 ? 0.605 -10.626 11.166 1.00 74.81 84 LYS A CA 1
ATOM 667 C C . LYS A 1 84 ? 1.260 -10.233 12.484 1.00 74.81 84 LYS A C 1
ATOM 669 O O . LYS A 1 84 ? 1.815 -11.092 13.162 1.00 74.81 84 LYS A O 1
ATOM 674 N N . ILE A 1 85 ? 1.108 -8.971 12.849 1.00 74.06 85 ILE A N 1
ATOM 675 C CA . ILE A 1 85 ? 1.512 -8.440 14.147 1.00 74.06 85 ILE A CA 1
ATOM 676 C C . ILE A 1 85 ? 0.274 -8.107 14.982 1.00 74.06 85 ILE A C 1
ATOM 678 O O . ILE A 1 85 ? -0.824 -7.922 14.443 1.00 74.06 85 ILE A O 1
ATOM 682 N N . ASP A 1 86 ? 0.431 -8.086 16.301 1.00 70.38 86 ASP A N 1
ATOM 683 C CA . ASP A 1 86 ? -0.584 -7.559 17.210 1.00 70.38 86 ASP A CA 1
ATOM 684 C C . ASP A 1 86 ? -0.562 -6.020 17.255 1.00 70.38 86 ASP A C 1
ATOM 686 O O . ASP A 1 86 ? 0.281 -5.360 16.643 1.00 70.38 86 ASP A O 1
ATOM 690 N N . ARG A 1 87 ? -1.549 -5.449 17.953 1.00 67.75 87 ARG A N 1
ATOM 691 C CA . ARG A 1 87 ? -1.728 -3.999 18.077 1.00 67.75 87 ARG A CA 1
ATOM 692 C C . ARG A 1 87 ? -0.546 -3.333 18.776 1.00 67.75 87 ARG A C 1
ATOM 694 O O . ARG A 1 87 ? -0.099 -2.302 18.293 1.00 67.75 87 ARG A O 1
ATOM 701 N N . ASP A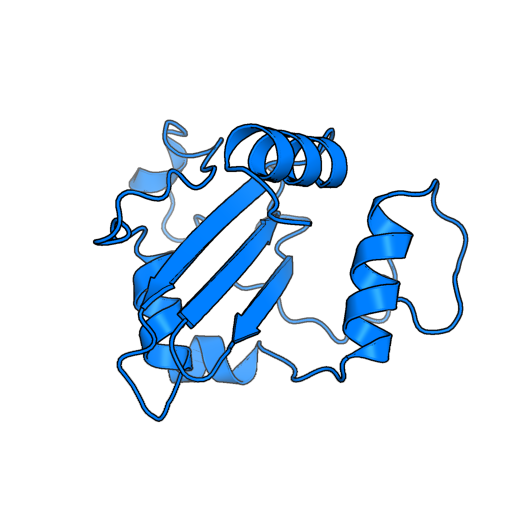 1 88 ? -0.049 -3.914 19.861 1.00 66.38 88 ASP A N 1
ATOM 702 C CA . ASP A 1 88 ? 1.013 -3.310 20.668 1.00 66.38 88 ASP A CA 1
ATOM 703 C C . ASP A 1 88 ? 2.315 -3.250 19.851 1.00 66.38 88 ASP A C 1
ATOM 705 O O . ASP A 1 88 ? 3.015 -2.239 19.835 1.00 66.38 88 ASP A O 1
ATOM 709 N N . SER A 1 89 ? 2.581 -4.299 19.066 1.00 66.56 89 SER A N 1
ATOM 710 C CA . SER A 1 89 ? 3.671 -4.334 18.085 1.00 66.56 89 SER A CA 1
ATOM 711 C C . SER A 1 89 ? 3.511 -3.272 16.986 1.00 66.56 89 SER A C 1
ATOM 713 O O . SER A 1 89 ? 4.496 -2.669 16.564 1.00 66.56 89 SER A O 1
ATOM 715 N N . ALA A 1 90 ? 2.283 -3.019 16.520 1.00 66.38 90 ALA A N 1
ATOM 716 C CA . ALA A 1 90 ? 2.000 -1.978 15.530 1.00 66.38 90 ALA A CA 1
ATOM 717 C C . ALA A 1 90 ? 2.150 -0.557 16.104 1.00 66.38 90 ALA A C 1
ATOM 719 O O . ALA A 1 90 ? 2.638 0.335 15.414 1.00 66.38 90 ALA A O 1
ATOM 720 N N . GLU A 1 91 ? 1.759 -0.342 17.359 1.00 67.38 91 GLU A N 1
ATOM 721 C CA . GLU A 1 91 ? 1.941 0.934 18.055 1.00 67.38 91 GLU A CA 1
ATOM 722 C C . GLU A 1 91 ? 3.433 1.223 18.272 1.00 67.38 91 GLU A C 1
ATOM 724 O O . GLU A 1 91 ? 3.900 2.303 17.915 1.00 67.38 91 GLU A O 1
ATOM 729 N N . ASN A 1 92 ? 4.208 0.234 18.731 1.00 64.00 92 ASN A N 1
ATOM 730 C CA . ASN A 1 92 ? 5.661 0.367 18.872 1.00 64.00 92 ASN A CA 1
ATOM 731 C C . ASN A 1 92 ? 6.354 0.661 17.534 1.00 64.00 92 ASN A C 1
ATOM 733 O O . ASN A 1 92 ? 7.238 1.510 17.483 1.00 64.00 92 ASN A O 1
ATOM 737 N N . LEU A 1 93 ? 5.925 0.013 16.447 1.00 64.19 93 LEU A N 1
ATOM 738 C CA . LEU A 1 93 ? 6.416 0.279 15.091 1.00 64.19 93 LEU A CA 1
ATOM 739 C C . LEU A 1 93 ? 6.267 1.745 14.669 1.00 64.19 93 LEU A C 1
ATOM 741 O O . LEU A 1 93 ? 7.177 2.314 14.069 1.00 64.19 93 LEU A O 1
ATOM 745 N N . LEU A 1 94 ? 5.107 2.341 14.952 1.00 63.09 94 LEU A N 1
ATOM 746 C CA . LEU A 1 94 ? 4.832 3.734 14.609 1.00 63.09 94 LEU A CA 1
ATOM 747 C C . LEU A 1 94 ? 5.659 4.687 15.480 1.00 63.09 94 LEU A C 1
ATOM 749 O O . LEU A 1 94 ? 6.213 5.655 14.966 1.00 63.09 94 LEU A O 1
ATOM 753 N N . LEU A 1 95 ? 5.800 4.385 16.774 1.00 58.97 95 LEU A N 1
ATOM 754 C CA . LEU A 1 95 ? 6.582 5.199 17.708 1.00 58.97 95 LEU A CA 1
ATOM 755 C C . LEU A 1 95 ? 8.080 5.201 17.366 1.00 58.97 95 LEU A C 1
ATOM 757 O O . LEU A 1 95 ? 8.679 6.268 17.294 1.00 58.97 95 LEU A O 1
ATOM 761 N N . THR A 1 96 ? 8.676 4.042 17.066 1.00 55.72 96 THR A N 1
ATOM 762 C CA . THR A 1 96 ? 10.112 3.937 16.732 1.00 55.72 96 THR A CA 1
ATOM 763 C C . THR A 1 96 ? 10.507 4.714 15.482 1.00 55.72 96 THR A C 1
ATOM 765 O O . THR A 1 96 ? 11.652 5.123 15.360 1.00 55.72 96 THR A O 1
ATOM 768 N N . ARG A 1 97 ? 9.580 4.937 14.550 1.00 52.19 97 ARG A N 1
ATOM 769 C CA . ARG A 1 97 ? 9.859 5.702 13.332 1.00 52.19 97 ARG A CA 1
ATOM 770 C C . ARG A 1 97 ? 9.737 7.220 13.534 1.00 52.19 97 ARG A C 1
ATOM 772 O O . ARG A 1 97 ? 10.178 7.974 12.679 1.00 52.19 97 ARG A O 1
ATOM 779 N N . THR A 1 98 ? 9.152 7.660 14.651 1.00 50.84 98 THR A N 1
ATOM 780 C CA . THR A 1 98 ? 8.976 9.088 14.974 1.00 50.84 98 THR A CA 1
ATOM 781 C C . THR A 1 98 ? 10.087 9.627 15.893 1.00 50.84 98 THR A C 1
ATOM 783 O O . THR A 1 98 ? 10.240 10.839 16.003 1.00 50.84 98 THR A O 1
ATOM 786 N N . ASP A 1 99 ? 10.877 8.746 16.520 1.00 43.47 99 ASP A N 1
ATOM 787 C CA . ASP A 1 99 ? 11.965 9.088 17.446 1.00 43.47 99 ASP A CA 1
ATOM 788 C C . ASP A 1 99 ? 13.334 8.581 16.926 1.00 43.47 99 ASP A C 1
ATOM 790 O O . ASP A 1 99 ? 13.421 7.525 16.303 1.00 43.47 99 ASP A O 1
ATOM 794 N N . ASP A 1 100 ? 14.412 9.329 17.206 1.00 45.03 100 ASP A N 1
ATOM 795 C CA . ASP A 1 100 ? 15.831 8.986 16.944 1.00 45.03 100 ASP A CA 1
ATOM 796 C C . ASP A 1 100 ? 16.149 7.534 17.404 1.00 45.03 100 ASP A C 1
ATOM 798 O O . ASP A 1 100 ? 15.571 7.092 18.406 1.00 45.03 100 ASP A O 1
ATOM 802 N N . PRO A 1 101 ? 17.041 6.759 16.739 1.00 40.38 101 PRO A N 1
ATOM 803 C CA . PRO A 1 101 ? 17.076 5.297 16.789 1.00 40.38 101 PRO A CA 1
ATOM 804 C C . PRO A 1 101 ? 17.608 4.784 18.133 1.00 40.38 101 PRO A C 1
ATOM 806 O O . PRO A 1 101 ? 18.766 4.396 18.296 1.00 40.38 101 PRO A O 1
ATOM 809 N N . GLY A 1 102 ? 16.734 4.774 19.130 1.00 39.62 102 GLY A N 1
ATOM 810 C CA . GLY A 1 102 ? 16.896 4.060 20.381 1.00 39.62 102 GLY A CA 1
ATOM 811 C C . GLY A 1 102 ? 16.205 2.708 20.279 1.00 39.62 102 GLY A C 1
ATOM 812 O O . GLY A 1 102 ? 15.041 2.621 19.905 1.00 39.62 102 GLY A O 1
ATOM 813 N N . HIS A 1 103 ? 16.916 1.639 20.629 1.00 43.12 103 HIS A N 1
ATOM 814 C CA . HIS A 1 103 ? 16.383 0.280 20.682 1.00 43.12 103 HIS A CA 1
ATOM 815 C C . HIS A 1 103 ? 15.232 0.188 21.702 1.00 43.12 103 HIS A C 1
ATOM 817 O O . HIS A 1 103 ? 15.457 -0.005 22.899 1.00 43.12 103 HIS A O 1
ATOM 823 N N . VAL A 1 104 ? 13.992 0.348 21.237 1.00 40.84 104 VAL A N 1
ATOM 824 C CA . VAL A 1 104 ? 12.791 0.127 22.047 1.00 40.84 104 VAL A CA 1
ATOM 825 C C . VAL A 1 104 ? 12.475 -1.367 22.019 1.00 40.84 104 VAL A C 1
ATOM 827 O O . VAL A 1 104 ? 12.246 -1.959 20.968 1.00 40.84 104 VAL A O 1
ATOM 830 N N . SER A 1 105 ? 12.479 -2.005 23.188 1.00 32.44 105 SER A N 1
ATOM 831 C CA . SER A 1 105 ? 12.112 -3.418 23.323 1.00 32.44 105 SER A CA 1
ATOM 832 C C . SER A 1 105 ? 10.670 -3.634 22.847 1.00 32.44 105 SER A C 1
ATOM 834 O O . SER A 1 105 ? 9.747 -3.046 23.408 1.00 32.44 105 SER A O 1
ATOM 836 N N . GLY A 1 106 ?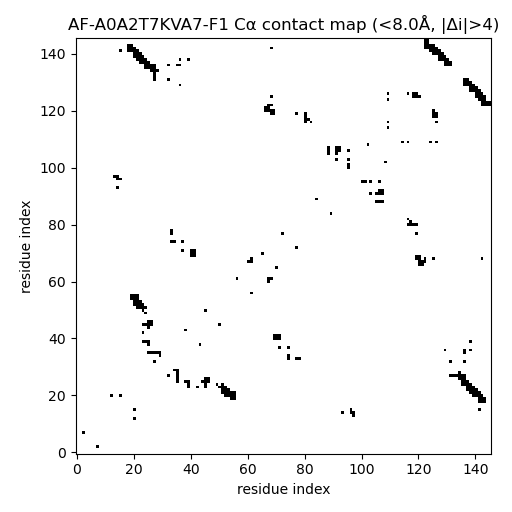 10.482 -4.460 21.812 1.00 37.16 106 GLY A N 1
ATOM 837 C CA . GLY A 1 106 ? 9.187 -4.671 21.148 1.00 37.16 106 GLY A CA 1
ATOM 838 C C . GLY A 1 106 ? 8.988 -3.870 19.854 1.00 37.16 106 GLY A C 1
ATOM 839 O O . GLY A 1 106 ? 7.956 -4.035 19.206 1.00 37.16 106 GLY A O 1
ATOM 840 N N . ALA A 1 107 ? 9.962 -3.049 19.455 1.00 38.03 107 ALA A N 1
ATOM 841 C CA . ALA A 1 107 ? 10.029 -2.469 18.121 1.00 38.03 107 ALA A CA 1
ATOM 842 C C . ALA A 1 107 ? 10.591 -3.485 17.116 1.00 38.03 107 ALA A C 1
ATOM 844 O O . ALA A 1 107 ? 11.578 -4.174 17.385 1.00 38.03 107 ALA A O 1
ATOM 845 N N . LEU A 1 108 ? 9.965 -3.574 15.943 1.00 41.53 108 LEU A N 1
ATOM 846 C CA . LEU A 1 108 ? 10.546 -4.274 14.802 1.00 41.53 108 LEU A CA 1
ATOM 847 C C . LEU A 1 108 ? 11.694 -3.416 14.262 1.00 41.53 108 LEU A C 1
ATOM 849 O O . LEU A 1 108 ? 11.483 -2.396 13.614 1.00 41.53 108 LEU A O 1
ATOM 853 N N . ASP A 1 109 ? 12.914 -3.834 14.576 1.00 42.75 109 ASP A N 1
ATOM 854 C CA . ASP A 1 109 ? 14.139 -3.240 14.058 1.00 42.75 109 ASP A CA 1
ATOM 855 C C . ASP A 1 109 ? 14.366 -3.703 12.609 1.00 42.75 109 ASP A C 1
ATOM 857 O O . ASP A 1 109 ? 14.850 -4.811 12.362 1.00 42.75 109 ASP A O 1
ATOM 861 N N . PHE A 1 110 ? 14.000 -2.856 11.642 1.00 44.38 110 PHE A N 1
ATOM 862 C CA . PHE A 1 110 ? 14.221 -3.111 10.212 1.00 44.38 110 PHE A CA 1
ATOM 863 C C . PHE A 1 110 ? 15.690 -2.954 9.777 1.00 44.38 110 PHE A C 1
ATOM 865 O O . PHE A 1 110 ? 16.035 -3.321 8.650 1.00 44.38 110 PHE A O 1
ATOM 872 N N . THR A 1 111 ? 16.555 -2.442 10.662 1.00 40.47 111 THR A N 1
ATOM 873 C CA . THR A 1 111 ? 17.995 -2.231 10.429 1.00 40.47 111 THR A CA 1
ATOM 874 C C . THR A 1 111 ? 18.853 -3.384 10.959 1.00 40.47 111 THR A C 1
ATOM 876 O O . THR A 1 111 ? 20.007 -3.554 10.553 1.00 40.47 111 THR A O 1
ATOM 879 N N . SER A 1 112 ? 18.287 -4.231 11.826 1.00 39.69 112 SER A N 1
ATOM 880 C CA . SER A 1 112 ? 18.951 -5.433 12.319 1.00 39.69 112 SER A CA 1
ATOM 881 C C . SER A 1 112 ? 19.151 -6.460 11.203 1.00 39.69 112 SER A C 1
ATOM 883 O O . SER A 1 112 ? 18.212 -6.962 10.585 1.00 39.69 112 SER A O 1
ATOM 885 N N . SER A 1 113 ? 20.408 -6.869 11.023 1.00 38.09 113 SER A N 1
ATOM 886 C CA . SER A 1 113 ? 20.816 -7.959 10.129 1.00 38.09 113 SER A CA 1
ATOM 887 C C . SER A 1 113 ? 20.329 -9.360 10.550 1.00 38.09 113 SER A C 1
ATOM 889 O O . SER A 1 113 ? 20.632 -10.346 9.874 1.00 38.09 113 SER A O 1
ATOM 891 N N . SER A 1 114 ? 19.533 -9.483 11.618 1.00 40.25 114 SER A N 1
ATOM 892 C CA . SER A 1 114 ? 18.766 -10.695 11.932 1.00 40.25 114 SER A CA 1
ATOM 893 C C . SER A 1 114 ? 17.387 -10.641 11.254 1.00 40.25 114 SER A C 1
ATOM 895 O O . SER A 1 114 ? 16.357 -10.488 11.909 1.00 40.25 114 SER A O 1
ATOM 897 N N . TRP A 1 115 ? 17.367 -10.709 9.923 1.00 44.94 115 TRP A N 1
ATOM 898 C CA . TRP A 1 115 ? 16.172 -10.499 9.102 1.00 44.94 115 TRP A CA 1
ATOM 899 C C . TRP A 1 115 ? 15.098 -11.567 9.357 1.00 44.94 115 TRP A C 1
ATOM 901 O O . TRP A 1 115 ? 15.255 -12.729 8.980 1.00 44.94 115 TRP A O 1
ATOM 911 N N . ALA A 1 116 ? 13.972 -11.149 9.935 1.00 48.12 116 ALA A N 1
ATOM 912 C CA . ALA A 1 116 ? 12.699 -11.872 9.883 1.00 48.12 116 ALA A CA 1
ATOM 913 C C . ALA A 1 116 ? 11.680 -11.200 8.938 1.00 48.12 116 ALA A C 1
ATOM 915 O O . ALA A 1 116 ? 10.523 -11.618 8.898 1.00 48.12 116 ALA A O 1
ATOM 916 N N . TYR A 1 117 ? 12.084 -10.181 8.166 1.00 56.53 117 TYR A N 1
ATOM 917 C CA . TYR A 1 117 ? 11.237 -9.576 7.135 1.00 56.53 117 TYR A CA 1
ATOM 918 C C . TYR A 1 117 ? 11.664 -10.018 5.732 1.00 56.53 117 TYR A C 1
ATOM 920 O O . TYR A 1 117 ? 12.826 -10.330 5.480 1.00 56.53 117 TYR A O 1
ATOM 928 N N . SER A 1 118 ? 10.691 -10.127 4.828 1.00 62.47 118 SER A N 1
ATOM 929 C CA . SER A 1 118 ? 10.897 -10.555 3.443 1.00 62.47 118 SER A CA 1
ATOM 930 C C . SER A 1 118 ? 10.483 -9.420 2.506 1.00 62.47 118 SER A C 1
ATOM 932 O O . SER A 1 118 ? 9.276 -9.230 2.338 1.00 62.47 118 SER A O 1
ATOM 934 N N . PRO A 1 119 ? 11.433 -8.680 1.905 1.00 65.94 119 PRO A N 1
ATOM 935 C CA . PRO A 1 119 ? 11.103 -7.561 1.028 1.00 65.94 119 PRO A CA 1
ATOM 936 C C . PRO A 1 119 ? 10.276 -8.029 -0.178 1.00 65.94 119 PRO A C 1
ATOM 938 O O . PRO A 1 119 ? 10.331 -9.200 -0.595 1.00 65.94 119 PRO A O 1
ATOM 941 N N . LEU A 1 120 ? 9.462 -7.121 -0.715 1.00 74.19 120 LEU A N 1
ATOM 942 C CA . LEU A 1 120 ? 8.618 -7.377 -1.883 1.00 74.19 120 LEU A CA 1
ATOM 943 C C . LEU A 1 120 ? 9.404 -7.247 -3.203 1.00 74.19 120 LEU A C 1
ATOM 945 O O . LEU A 1 120 ? 9.012 -7.867 -4.192 1.00 74.19 120 LEU A O 1
ATOM 949 N N . SER A 1 121 ? 10.528 -6.535 -3.185 1.00 71.75 121 SER A N 1
ATOM 950 C CA . SER A 1 121 ? 11.382 -6.094 -4.285 1.00 71.75 121 SER A CA 1
ATOM 951 C C . SER A 1 121 ? 12.871 -6.148 -3.893 1.00 71.75 121 SER A C 1
ATOM 953 O O . SER A 1 121 ? 13.244 -6.688 -2.850 1.00 71.75 121 SER A O 1
ATOM 955 N N . VAL A 1 122 ? 13.736 -5.644 -4.779 1.00 74.50 122 VAL A N 1
ATOM 956 C CA . VAL A 1 122 ? 15.198 -5.576 -4.587 1.00 74.50 122 VAL A CA 1
ATOM 957 C C . VAL A 1 122 ? 15.673 -4.268 -3.945 1.00 74.50 122 VAL A C 1
ATOM 959 O O . VAL A 1 122 ? 16.867 -4.131 -3.687 1.00 74.50 122 VAL A O 1
ATOM 962 N N . TYR A 1 123 ? 14.765 -3.312 -3.736 1.00 72.19 123 TYR A N 1
ATOM 963 C CA . TYR A 1 123 ? 15.085 -1.989 -3.204 1.00 72.19 123 TYR A CA 1
ATOM 964 C C . TYR A 1 123 ? 15.380 -2.073 -1.704 1.00 72.19 123 TYR A C 1
ATOM 966 O O . TYR A 1 123 ? 14.870 -2.952 -0.998 1.00 72.19 123 TYR A O 1
ATOM 974 N N . SER A 1 124 ? 16.244 -1.178 -1.223 1.00 68.94 124 SER A N 1
ATOM 975 C CA . SER A 1 124 ? 16.496 -1.047 0.208 1.00 68.94 124 SER A CA 1
ATOM 976 C C . SER A 1 124 ? 15.243 -0.506 0.893 1.00 68.94 124 SER A C 1
ATOM 978 O O . SER A 1 124 ? 14.360 0.080 0.270 1.00 68.94 124 SER A O 1
ATOM 980 N N . GLU A 1 125 ? 15.131 -0.771 2.189 1.00 72.00 125 GLU A N 1
ATOM 981 C CA . GLU A 1 125 ? 14.011 -0.306 3.010 1.00 72.00 125 GLU A CA 1
ATOM 982 C C . GLU A 1 125 ? 12.608 -0.692 2.521 1.00 72.00 125 GLU A C 1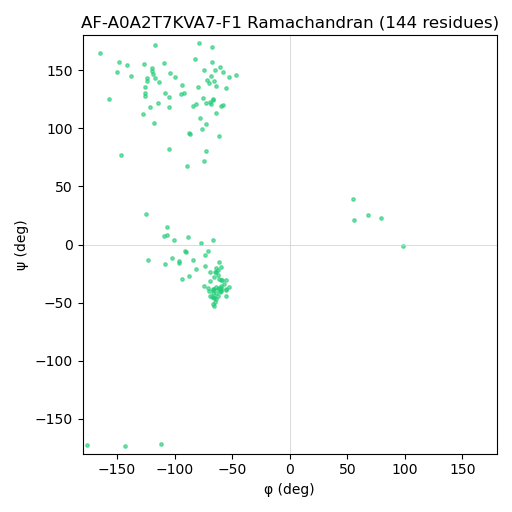
ATOM 984 O O . GLU A 1 125 ? 11.629 -0.069 2.922 1.00 72.00 125 GLU A O 1
ATOM 989 N N . ASP A 1 126 ? 12.508 -1.739 1.694 1.00 76.00 126 ASP A N 1
ATOM 990 C CA . ASP A 1 126 ? 11.255 -2.255 1.148 1.00 76.00 126 ASP A CA 1
ATOM 991 C C . ASP A 1 126 ? 10.441 -3.022 2.201 1.00 76.00 126 ASP A C 1
ATOM 993 O O . ASP A 1 126 ? 10.349 -4.258 2.224 1.00 76.00 126 ASP A O 1
ATOM 997 N N . TYR A 1 127 ? 9.889 -2.249 3.126 1.00 76.69 127 TYR A N 1
ATOM 998 C CA . TYR A 1 127 ? 9.083 -2.702 4.240 1.00 76.69 127 TYR A CA 1
ATOM 999 C C . TYR A 1 127 ? 8.027 -1.659 4.599 1.00 76.69 127 TYR A C 1
ATOM 1001 O O . TYR A 1 127 ? 8.142 -0.457 4.350 1.00 76.69 127 TYR A O 1
ATOM 1009 N N . GLY A 1 128 ? 6.969 -2.133 5.242 1.00 79.19 128 GLY A N 1
ATOM 1010 C CA . GLY A 1 128 ? 5.864 -1.285 5.634 1.00 79.19 128 GLY A CA 1
ATOM 1011 C C . GLY A 1 128 ? 4.817 -2.024 6.440 1.00 79.19 128 GLY A C 1
ATOM 1012 O O . GLY A 1 128 ? 4.979 -3.186 6.821 1.00 79.19 128 GLY A O 1
ATOM 1013 N N . LEU A 1 129 ? 3.718 -1.326 6.687 1.00 81.81 129 LEU A N 1
ATOM 1014 C CA . LEU A 1 129 ? 2.570 -1.815 7.421 1.00 81.81 129 LEU A CA 1
ATOM 1015 C C . LEU A 1 129 ? 1.361 -1.918 6.497 1.00 81.81 129 LEU A C 1
ATOM 1017 O O . LEU A 1 129 ? 1.079 -1.025 5.698 1.00 81.81 129 LEU A O 1
ATOM 1021 N N . ILE A 1 130 ? 0.602 -2.996 6.671 1.00 83.69 130 ILE A N 1
ATOM 1022 C CA . ILE A 1 130 ? -0.739 -3.124 6.111 1.00 83.69 130 ILE A CA 1
ATOM 1023 C C . ILE A 1 130 ? -1.722 -3.180 7.271 1.00 83.69 130 ILE A C 1
ATOM 1025 O O . ILE A 1 130 ? -1.642 -4.059 8.131 1.00 83.69 130 ILE A O 1
ATOM 1029 N N . VAL A 1 131 ? -2.661 -2.243 7.277 1.00 83.94 131 VAL A N 1
ATOM 1030 C CA . VAL A 1 131 ? -3.723 -2.134 8.273 1.00 83.94 131 VAL A CA 1
ATOM 1031 C C . VAL A 1 131 ? -5.019 -2.604 7.634 1.00 83.94 131 VAL A C 1
ATOM 1033 O O . VAL A 1 131 ? -5.398 -2.137 6.563 1.00 83.94 131 VAL A O 1
ATOM 1036 N N . VAL A 1 132 ? -5.706 -3.543 8.278 1.00 83.81 132 VAL A N 1
ATOM 1037 C CA . VAL A 1 132 ? -6.940 -4.138 7.753 1.00 83.81 132 VAL A CA 1
ATOM 1038 C C . VAL A 1 132 ? -8.043 -3.990 8.790 1.00 83.81 132 VAL A C 1
ATOM 1040 O O . VAL A 1 132 ? -7.874 -4.399 9.939 1.00 83.81 132 VAL A O 1
ATOM 1043 N N . SER A 1 133 ? -9.178 -3.433 8.375 1.00 80.81 133 SER A N 1
ATOM 1044 C CA . SER A 1 133 ? -10.414 -3.376 9.160 1.00 80.81 133 SER A CA 1
ATOM 1045 C C . SER A 1 133 ? -11.496 -4.262 8.532 1.00 80.81 133 SER A C 1
ATOM 1047 O O . SER A 1 133 ? -11.242 -5.032 7.603 1.00 80.81 133 SER A O 1
ATOM 1049 N N . ASP A 1 134 ? -12.729 -4.188 9.030 1.00 81.88 134 ASP A N 1
ATOM 1050 C CA . ASP A 1 134 ? -13.862 -4.889 8.415 1.00 81.88 134 ASP A CA 1
ATOM 1051 C C . ASP A 1 134 ? -14.262 -4.313 7.055 1.00 81.88 134 ASP A C 1
ATOM 1053 O O . ASP A 1 134 ? -14.809 -5.033 6.221 1.00 81.88 134 ASP A O 1
ATOM 1057 N N . THR A 1 135 ? -13.940 -3.046 6.799 1.00 85.31 135 THR A N 1
ATOM 1058 C CA . THR A 1 135 ? -14.408 -2.307 5.620 1.00 85.31 135 THR A CA 1
ATOM 1059 C C . THR A 1 135 ? -13.289 -1.738 4.762 1.00 85.31 135 THR A C 1
ATOM 1061 O O . THR A 1 135 ? -13.548 -1.320 3.634 1.00 85.31 135 THR A O 1
ATOM 1064 N N . GLU A 1 136 ? -12.054 -1.706 5.259 1.00 86.31 136 GLU A N 1
ATOM 1065 C CA . GLU A 1 136 ? -10.950 -0.981 4.630 1.00 86.31 136 GLU A CA 1
ATOM 1066 C C . GLU A 1 136 ? -9.634 -1.749 4.723 1.00 86.31 136 GLU A C 1
ATOM 1068 O O . GLU A 1 136 ? -9.403 -2.544 5.639 1.00 86.31 136 GLU A O 1
ATOM 1073 N N . VAL A 1 137 ? -8.755 -1.459 3.771 1.00 88.44 137 VAL A N 1
ATOM 1074 C CA . VAL A 1 137 ? -7.335 -1.787 3.823 1.00 88.44 137 VAL A CA 1
ATOM 1075 C C . VAL A 1 137 ? -6.532 -0.506 3.606 1.00 88.44 137 VAL A C 1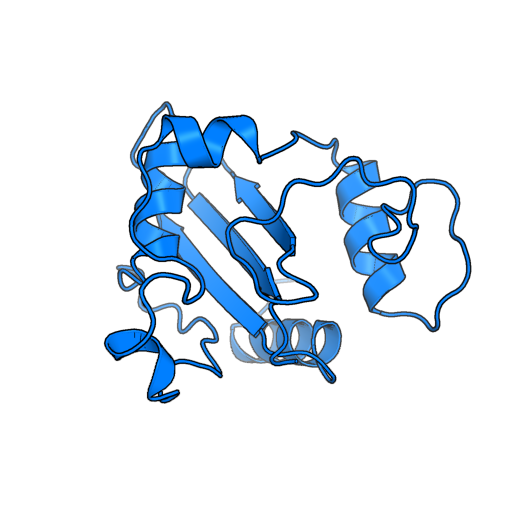
ATOM 1077 O O . VAL A 1 137 ? -6.866 0.308 2.744 1.00 88.44 137 VAL A O 1
ATOM 1080 N N . GLY A 1 138 ? -5.494 -0.320 4.411 1.00 86.94 138 GLY A N 1
ATOM 1081 C CA . GLY A 1 138 ? -4.515 0.750 4.284 1.00 86.94 138 GLY A CA 1
ATOM 1082 C C . GLY A 1 138 ? -3.115 0.163 4.185 1.00 86.94 138 GLY A C 1
ATOM 1083 O O . GLY A 1 138 ? -2.812 -0.840 4.832 1.00 86.94 138 GLY A O 1
ATOM 1084 N N . MET A 1 139 ? -2.273 0.778 3.371 1.00 87.19 139 MET A N 1
ATOM 1085 C CA . MET A 1 139 ? -0.878 0.410 3.183 1.00 87.19 139 MET A CA 1
ATOM 1086 C C . MET A 1 139 ? -0.027 1.645 3.442 1.00 87.19 139 MET A C 1
ATOM 1088 O O . MET A 1 139 ? -0.322 2.698 2.891 1.00 87.19 139 MET A O 1
ATOM 1092 N N . PHE A 1 140 ? 1.002 1.496 4.273 1.00 84.56 140 PHE A N 1
ATOM 1093 C CA . PHE A 1 140 ? 2.023 2.508 4.536 1.00 84.56 140 PHE A CA 1
ATOM 1094 C C . PHE A 1 140 ? 3.360 1.841 4.315 1.00 84.56 140 PHE A C 1
ATOM 1096 O O . PHE A 1 140 ? 3.709 0.904 5.035 1.00 84.56 140 PHE A O 1
ATOM 1103 N N . TRP A 1 141 ? 4.066 2.251 3.282 1.00 84.25 141 TRP A N 1
ATOM 1104 C CA . TRP A 1 141 ? 5.192 1.495 2.779 1.00 84.25 141 TRP A CA 1
ATOM 1105 C C . TRP A 1 141 ? 6.333 2.427 2.427 1.00 84.25 141 TRP A C 1
ATOM 1107 O O . TRP A 1 141 ? 6.113 3.551 1.986 1.00 84.25 141 TRP A O 1
ATOM 1117 N N . ASN A 1 142 ? 7.549 1.954 2.651 1.00 80.44 142 ASN A N 1
ATOM 1118 C CA . ASN A 1 142 ? 8.759 2.637 2.241 1.00 80.44 142 ASN A CA 1
ATOM 1119 C C . ASN A 1 142 ? 9.530 1.743 1.279 1.00 80.44 142 ASN A C 1
ATOM 1121 O O . ASN A 1 142 ? 9.410 0.522 1.333 1.00 80.44 142 ASN A O 1
ATOM 1125 N N . PHE A 1 143 ? 10.291 2.361 0.395 1.00 75.81 143 PHE A N 1
ATOM 1126 C CA . PHE A 1 143 ? 11.328 1.721 -0.399 1.00 75.81 143 PHE A CA 1
ATOM 1127 C C . PHE A 1 143 ? 12.288 2.829 -0.807 1.00 75.81 143 PHE A C 1
ATOM 1129 O O . PHE A 1 143 ? 11.851 3.817 -1.376 1.00 75.81 143 PHE A O 1
ATOM 1136 N N . ALA A 1 144 ? 13.574 2.697 -0.517 1.00 66.62 144 ALA A N 1
ATOM 1137 C CA . ALA A 1 144 ? 14.569 3.689 -0.899 1.00 66.62 144 ALA A CA 1
ATOM 1138 C C . ALA A 1 144 ? 15.316 3.244 -2.165 1.00 66.62 144 ALA A C 1
ATOM 1140 O O . ALA A 1 144 ? 15.586 2.055 -2.368 1.00 66.62 144 ALA A O 1
ATOM 1141 N N . ASP A 1 145 ? 15.650 4.213 -3.019 1.00 60.81 145 ASP A N 1
ATOM 1142 C CA . ASP A 1 145 ? 16.651 4.009 -4.066 1.00 60.81 145 ASP A CA 1
ATOM 1143 C C . ASP A 1 145 ? 18.035 3.841 -3.402 1.00 60.81 145 ASP A C 1
ATOM 1145 O O . ASP A 1 145 ? 18.311 4.422 -2.349 1.00 60.81 145 ASP A O 1
ATOM 1149 N N . TYR A 1 146 ? 18.877 2.994 -3.997 1.00 48.69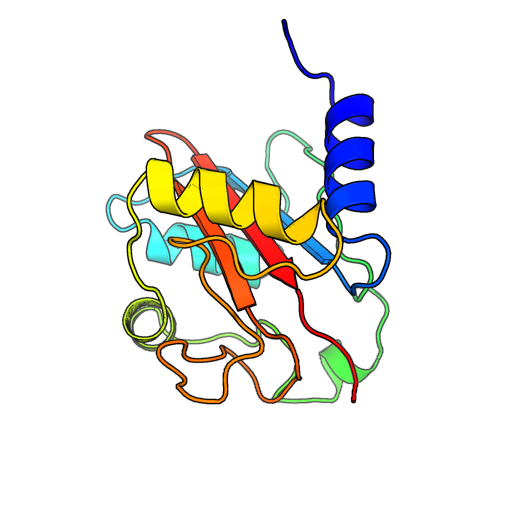 146 TYR A N 1
ATOM 1150 C CA . TYR A 1 146 ? 20.234 2.684 -3.522 1.00 48.69 146 TYR A CA 1
ATOM 1151 C C . TYR A 1 146 ? 21.195 3.879 -3.572 1.00 48.69 146 TYR A C 1
ATOM 1153 O O . TYR A 1 146 ? 21.117 4.666 -4.544 1.00 48.69 146 TYR A O 1
#

Secondary structure (DSSP, 8-state):
-PPPHHHHHHHHHHHTTTS-EEEEEEE---SSTHHHHHHHHTTPPPTT-----BTTTT-THHHH-TTSTT----HHHHHTT-----HHHHHHHHHHHHSSS---TT---TT-SS-----SSSSEEEEEEEEE-SSEEEEEEEEE--

pLDDT: mean 72.51, std 15.41, range [32.44, 90.94]

Radius of gyration: 15.15 Å; Cα contacts (8 Å, |Δi|>4): 190; chains: 1; bounding box: 35×34×40 Å

Nearest PDB structures (foldseek):
  4ha9-assembly1_B  TM=4.444E-01  e=5.519E+00  Saccharomyces cerevisiae S288C
  6g62-assembly1_A  TM=3.774E-01  e=7.512E+00  Arabidopsis thaliana
  4ha7-assembly1_B  TM=4.389E-01  e=6.243E+00  Saccharomyces cerevisiae S288C
  6sgb-assembly1_FB  TM=1.535E-01  e=5.870E+00  Trypanosoma brucei brucei

Sequence (146 aa):
MSVDQTSWEAAVRHLYEDAYPYDATGPRRHGNWVLDVLALTARAPDPRGWTGLDDAARNPEREASPTYPFVAHPPAYIARRLQKIDRDSAENLLLTRTDDPGHVSGALDFTSSSWAYSPLSVYSEDYGLIVVSDTEVGMFWNFADY

Mean predicted aligned error: 9.23 Å

Foldseek 3Di:
DDQDLVNVQVLLCLLAVVFQKWKDKEWQPDPPCLVVVLCVLVVPAHPVRRDTDGSCPPPPCVVVPCQPGSRRDDSVLVVVQDDDDDPVLVVLQSVCSNDDNDDDVSHDDLPDPPDPGDAPGPFPQRDWDWDDDPIMIMTITTGDHD